Protein AF-A0A3B8HK69-F1 (afdb_monomer_lite)

Structure (mmCIF, N/CA/C/O backbone):
data_AF-A0A3B8HK69-F1
#
_entry.id   AF-A0A3B8HK69-F1
#
loop_
_atom_site.group_PDB
_atom_site.id
_atom_site.type_symbol
_atom_site.label_atom_id
_atom_site.label_alt_id
_atom_site.label_comp_id
_atom_site.label_asym_id
_atom_site.label_entity_id
_atom_site.label_seq_id
_atom_site.pdbx_PDB_ins_code
_atom_site.Cartn_x
_atom_site.Cartn_y
_atom_site.Cartn_z
_atom_site.occupancy
_atom_site.B_iso_or_equiv
_atom_site.auth_seq_id
_atom_site.auth_comp_id
_atom_site.auth_asym_id
_atom_site.auth_atom_id
_atom_site.pdbx_PDB_model_num
ATOM 1 N N . MET A 1 1 ? 42.562 20.370 -56.645 1.00 44.75 1 MET A N 1
ATOM 2 C CA . MET A 1 1 ? 41.722 19.184 -56.911 1.00 44.75 1 MET A CA 1
ATOM 3 C C . MET A 1 1 ? 41.726 18.319 -55.659 1.00 44.75 1 MET A C 1
ATOM 5 O O . MET A 1 1 ? 42.816 17.949 -55.242 1.00 44.75 1 MET A O 1
ATOM 9 N N . PRO A 1 2 ? 40.575 18.104 -55.000 1.00 39.03 2 PRO A N 1
ATOM 10 C CA . PRO A 1 2 ? 40.490 17.369 -53.741 1.00 39.03 2 PRO A CA 1
ATOM 11 C C . PRO A 1 2 ? 40.355 15.863 -54.000 1.00 39.03 2 PRO A C 1
ATOM 13 O O . PRO A 1 2 ? 39.587 15.458 -54.869 1.00 39.03 2 PRO A O 1
ATOM 16 N N . SER A 1 3 ? 41.075 15.044 -53.230 1.00 43.69 3 SER A N 1
ATOM 17 C CA . SER A 1 3 ? 40.849 13.597 -53.181 1.00 43.69 3 SER A CA 1
ATOM 18 C C . SER A 1 3 ? 39.805 13.313 -52.104 1.00 43.69 3 SER A C 1
ATOM 20 O O . SER A 1 3 ? 40.071 13.424 -50.909 1.00 43.69 3 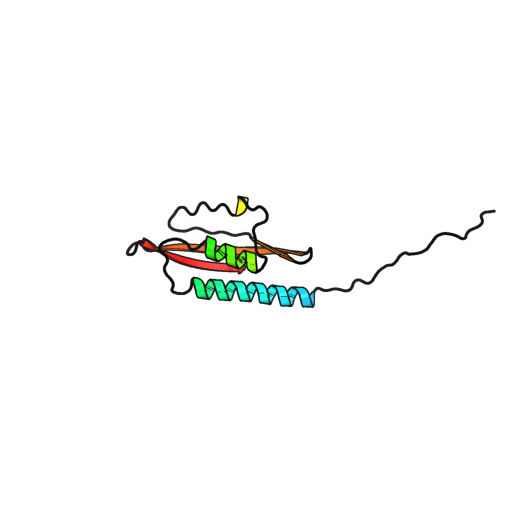SER A O 1
ATOM 22 N N . PHE A 1 4 ? 38.588 13.039 -52.560 1.00 49.97 4 PHE A N 1
ATOM 23 C CA . PHE A 1 4 ? 37.472 12.522 -51.781 1.00 49.97 4 PHE A CA 1
ATOM 24 C C . PHE A 1 4 ? 37.628 11.002 -51.702 1.00 49.97 4 PHE A C 1
ATOM 26 O O . PHE A 1 4 ? 37.340 10.344 -52.689 1.00 49.97 4 PHE A O 1
ATOM 33 N N . HIS A 1 5 ? 38.105 10.466 -50.580 1.00 52.09 5 HIS A N 1
ATOM 34 C CA . HIS A 1 5 ? 37.751 9.136 -50.061 1.00 52.09 5 HIS A CA 1
ATOM 35 C C . HIS A 1 5 ? 38.572 8.868 -48.801 1.00 52.09 5 HIS A C 1
ATOM 37 O O . HIS A 1 5 ? 39.700 8.407 -48.878 1.00 52.09 5 HIS A O 1
ATOM 43 N N . ASP A 1 6 ? 38.005 9.256 -47.662 1.00 45.88 6 ASP A N 1
ATOM 44 C CA . ASP A 1 6 ? 38.004 8.452 -46.437 1.00 45.88 6 ASP A CA 1
ATOM 45 C C . ASP A 1 6 ? 37.176 9.206 -45.393 1.00 45.88 6 ASP A C 1
ATOM 47 O O . ASP A 1 6 ? 37.658 10.025 -44.609 1.00 45.88 6 ASP A O 1
ATOM 51 N N . ARG A 1 7 ? 35.865 8.982 -45.448 1.00 47.88 7 ARG A N 1
ATOM 52 C CA . ARG A 1 7 ? 34.975 9.175 -44.307 1.00 47.88 7 ARG A CA 1
ATOM 53 C C . ARG A 1 7 ? 34.341 7.814 -44.055 1.00 47.88 7 ARG A C 1
ATOM 55 O O . ARG A 1 7 ? 33.761 7.277 -44.996 1.00 47.88 7 ARG A O 1
ATOM 62 N N . PRO A 1 8 ? 34.439 7.242 -42.849 1.00 42.94 8 PRO A N 1
ATOM 63 C CA . PRO A 1 8 ? 33.576 6.134 -42.499 1.00 42.94 8 PRO A CA 1
ATOM 64 C C . PRO A 1 8 ? 32.150 6.680 -42.376 1.00 42.94 8 PRO A C 1
ATOM 66 O O . PRO A 1 8 ? 31.793 7.334 -41.394 1.00 42.94 8 PRO A O 1
ATOM 69 N N . ASP A 1 9 ? 31.361 6.447 -43.423 1.00 47.16 9 ASP A N 1
ATOM 70 C CA . ASP A 1 9 ? 29.906 6.424 -43.360 1.00 47.16 9 ASP A CA 1
ATOM 71 C C . ASP A 1 9 ? 29.507 5.231 -42.487 1.00 47.16 9 ASP A C 1
ATOM 73 O O . ASP A 1 9 ? 29.286 4.129 -42.977 1.00 47.16 9 ASP A O 1
ATOM 77 N N . ASP A 1 10 ? 29.449 5.445 -41.176 1.00 44.59 10 ASP A N 1
ATOM 78 C CA . ASP A 1 10 ? 28.787 4.521 -40.257 1.00 44.59 10 ASP A CA 1
ATOM 79 C C . ASP A 1 10 ? 27.729 5.288 -39.458 1.00 44.59 10 ASP A C 1
ATOM 81 O O . ASP A 1 10 ? 27.782 5.469 -38.242 1.00 44.59 10 ASP A O 1
ATOM 85 N N . LEU A 1 11 ? 26.744 5.808 -40.197 1.00 44.69 11 LEU A N 1
ATOM 86 C CA . LEU A 1 11 ? 25.422 6.093 -39.652 1.00 44.69 11 LEU A CA 1
ATOM 87 C C . LEU A 1 11 ? 24.691 4.758 -39.496 1.00 44.69 11 LEU A C 1
ATOM 89 O O . LEU A 1 11 ? 23.751 4.448 -40.231 1.00 44.69 11 LEU A O 1
ATOM 93 N N . GLY A 1 12 ? 25.128 3.978 -38.510 1.00 35.62 12 GLY A N 1
ATOM 94 C CA . GLY A 1 12 ? 24.376 2.865 -37.959 1.00 35.62 12 GLY A CA 1
ATOM 95 C C . GLY A 1 12 ? 23.095 3.385 -37.313 1.00 35.62 12 GLY A C 1
ATOM 96 O O . GLY A 1 12 ? 23.009 3.545 -36.097 1.00 35.62 12 GLY A O 1
ATOM 97 N N . LEU A 1 13 ? 22.075 3.650 -38.133 1.00 46.03 13 LEU A N 1
ATOM 98 C CA . LEU A 1 13 ? 20.676 3.681 -37.720 1.00 46.03 13 LEU A CA 1
ATOM 99 C C . LEU A 1 13 ? 20.281 2.251 -37.327 1.00 46.03 13 LEU A C 1
ATOM 101 O O . LEU A 1 13 ? 19.585 1.549 -38.056 1.00 46.03 13 LEU A O 1
ATOM 105 N N . GLY A 1 14 ? 20.781 1.825 -36.166 1.00 38.88 14 GLY A N 1
ATOM 106 C CA . GLY A 1 14 ? 20.380 0.613 -35.475 1.00 38.88 14 GLY A CA 1
ATOM 107 C C . GLY A 1 14 ? 18.912 0.723 -35.095 1.00 38.88 14 GLY A C 1
ATOM 108 O O . GLY A 1 14 ? 18.530 1.462 -34.192 1.00 38.88 14 GLY A O 1
ATOM 109 N N . GLU A 1 15 ? 18.107 0.043 -35.896 1.00 40.38 15 GLU A N 1
ATOM 110 C CA . GLU A 1 15 ? 16.759 -0.456 -35.674 1.00 40.38 15 GLU A CA 1
ATOM 111 C C . GLU A 1 15 ? 16.079 -0.058 -34.353 1.00 40.38 15 GLU A C 1
ATOM 113 O O . GLU A 1 15 ? 16.442 -0.482 -33.256 1.00 40.38 15 GLU A O 1
ATOM 118 N N . ARG A 1 16 ? 14.970 0.681 -34.489 1.00 46.31 16 ARG A N 1
ATOM 119 C CA . ARG A 1 16 ? 13.949 0.863 -33.449 1.00 46.31 16 ARG A CA 1
ATOM 120 C C . ARG A 1 16 ? 13.231 -0.463 -33.173 1.00 46.31 16 ARG A C 1
ATOM 122 O O . ARG A 1 16 ? 12.048 -0.607 -33.486 1.00 46.31 16 ARG A O 1
ATOM 129 N N . GLY A 1 17 ? 13.914 -1.423 -32.565 1.00 41.66 17 GLY A N 1
ATOM 130 C CA . GLY A 1 17 ? 13.265 -2.566 -31.940 1.00 41.66 17 GLY A CA 1
ATOM 131 C C . GLY A 1 17 ? 12.476 -2.066 -30.736 1.00 41.66 17 GLY A C 1
ATOM 132 O O . GLY A 1 17 ? 13.062 -1.746 -29.715 1.00 41.66 17 GLY A O 1
ATOM 133 N N . HIS A 1 18 ? 11.155 -1.933 -30.861 1.00 45.81 18 HIS A N 1
ATOM 134 C CA . HIS A 1 18 ? 10.270 -1.613 -29.739 1.00 45.81 18 HIS A CA 1
ATOM 135 C C . HIS A 1 18 ? 10.213 -2.804 -28.764 1.00 45.81 18 HIS A C 1
ATOM 137 O O . HIS A 1 18 ? 9.608 -3.818 -29.120 1.00 45.81 18 HIS A O 1
ATOM 143 N N . PRO A 1 19 ? 10.688 -2.696 -27.506 1.00 46.56 19 PRO A N 1
ATOM 144 C CA . PRO A 1 19 ? 10.430 -3.709 -26.484 1.00 46.56 19 PRO A CA 1
ATOM 145 C C . PRO A 1 19 ? 9.100 -3.470 -25.737 1.00 46.56 19 PRO A C 1
ATOM 147 O O . PRO A 1 19 ? 8.851 -4.059 -24.692 1.00 46.56 19 PRO A O 1
ATOM 150 N N . MET A 1 20 ? 8.188 -2.632 -26.250 1.00 50.66 20 MET A N 1
ATOM 151 C CA . MET A 1 20 ? 7.047 -2.126 -25.466 1.00 50.66 20 MET A CA 1
ATOM 152 C C . MET A 1 20 ? 6.037 -3.189 -24.986 1.00 50.66 20 MET A C 1
ATOM 154 O O . MET A 1 20 ? 5.348 -2.977 -23.986 1.00 50.66 20 MET A O 1
ATOM 158 N N . ALA A 1 21 ? 5.904 -4.326 -25.677 1.00 48.41 21 ALA A N 1
ATOM 159 C CA . ALA A 1 21 ? 4.880 -5.325 -25.352 1.00 48.41 21 ALA A CA 1
ATOM 160 C C . ALA A 1 21 ? 5.288 -6.281 -24.214 1.00 48.41 21 ALA A C 1
ATOM 162 O O . ALA A 1 21 ? 4.443 -6.659 -23.397 1.00 48.41 21 ALA A O 1
ATOM 163 N N . ALA A 1 22 ? 6.567 -6.661 -24.135 1.00 48.75 22 ALA A N 1
ATOM 164 C CA . ALA A 1 22 ? 7.081 -7.540 -23.082 1.00 48.75 22 ALA A CA 1
ATOM 165 C C . ALA A 1 22 ? 7.196 -6.796 -21.740 1.00 48.75 22 ALA A C 1
ATOM 167 O O . ALA A 1 22 ? 6.824 -7.335 -20.690 1.00 48.75 22 ALA A O 1
ATOM 168 N N . THR A 1 23 ? 7.599 -5.521 -21.782 1.00 60.34 23 THR A N 1
ATOM 169 C CA . THR A 1 23 ? 7.736 -4.675 -20.592 1.00 60.34 23 THR A CA 1
ATOM 170 C C . THR A 1 23 ? 6.382 -4.365 -19.952 1.00 60.34 23 THR A C 1
ATOM 172 O O . THR A 1 23 ? 6.221 -4.548 -18.746 1.00 60.34 23 THR A O 1
ATOM 175 N N . ARG A 1 24 ? 5.349 -4.038 -20.751 1.00 60.50 24 ARG A N 1
ATOM 176 C CA . ARG A 1 24 ? 3.977 -3.812 -20.246 1.00 60.50 24 ARG A CA 1
ATOM 177 C C . ARG A 1 24 ? 3.336 -5.05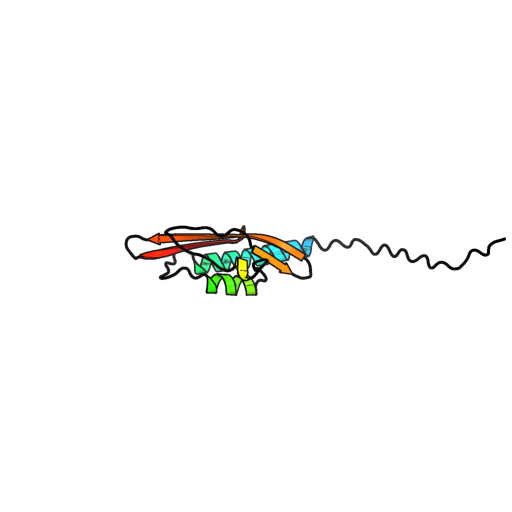2 -19.623 1.00 60.50 24 ARG A C 1
ATOM 179 O O . ARG A 1 24 ? 2.659 -4.930 -18.605 1.00 60.50 24 ARG A O 1
ATOM 186 N N . LYS A 1 25 ? 3.519 -6.240 -20.216 1.00 69.25 25 LYS A N 1
ATOM 187 C CA . LYS A 1 25 ? 2.977 -7.489 -19.647 1.00 69.25 25 LYS A CA 1
ATOM 188 C C . LYS A 1 25 ? 3.609 -7.809 -18.297 1.00 69.25 25 LYS A C 1
ATOM 190 O O . LYS A 1 25 ? 2.901 -8.219 -17.383 1.00 69.25 25 LYS A O 1
ATOM 195 N N . THR A 1 26 ? 4.915 -7.589 -18.176 1.00 74.25 26 THR A N 1
ATOM 196 C CA . THR A 1 26 ? 5.624 -7.833 -16.918 1.00 74.25 26 THR A CA 1
ATOM 197 C C . THR A 1 26 ? 5.217 -6.817 -15.857 1.00 74.25 26 THR A C 1
ATOM 199 O O . THR A 1 26 ? 4.849 -7.201 -14.760 1.00 74.25 26 THR A O 1
ATOM 202 N N . LEU A 1 27 ? 5.126 -5.539 -16.225 1.00 76.31 27 LEU A N 1
ATOM 203 C CA . LEU A 1 27 ? 4.636 -4.481 -15.345 1.00 76.31 27 LEU A CA 1
ATOM 204 C C . LEU A 1 27 ? 3.248 -4.771 -14.764 1.00 76.31 27 LEU A C 1
ATOM 206 O O . LEU A 1 27 ? 3.036 -4.615 -13.565 1.00 76.31 27 LEU A O 1
ATOM 210 N N . LYS A 1 28 ? 2.300 -5.179 -15.618 1.00 82.62 28 LYS A N 1
ATOM 211 C CA . LYS A 1 28 ? 0.953 -5.533 -15.170 1.00 82.62 28 LYS A CA 1
ATOM 212 C C . LYS A 1 28 ? 1.014 -6.693 -14.176 1.00 82.62 28 LYS A C 1
ATOM 214 O O . LYS A 1 28 ? 0.416 -6.599 -13.116 1.00 82.62 28 LYS A O 1
ATOM 219 N N . ARG A 1 29 ? 1.778 -7.742 -14.498 1.00 84.75 29 ARG A N 1
ATOM 220 C CA . ARG A 1 29 ? 1.971 -8.899 -13.617 1.00 84.75 29 ARG A CA 1
ATOM 221 C C . ARG A 1 29 ? 2.542 -8.497 -12.255 1.00 84.75 29 ARG A C 1
ATOM 223 O O . ARG A 1 29 ? 2.060 -8.997 -11.250 1.00 84.75 29 ARG A O 1
ATOM 230 N N . ASP A 1 30 ? 3.529 -7.608 -12.222 1.00 84.25 30 ASP A N 1
ATOM 231 C CA . ASP A 1 30 ? 4.169 -7.195 -10.971 1.00 84.25 30 ASP A CA 1
ATOM 232 C C . ASP A 1 30 ? 3.241 -6.307 -10.133 1.00 84.25 30 ASP A C 1
ATOM 234 O O . ASP A 1 30 ? 3.143 -6.492 -8.923 1.00 84.25 30 ASP A O 1
ATOM 238 N N . LYS A 1 31 ? 2.485 -5.402 -10.774 1.00 88.12 31 LYS A N 1
ATOM 239 C CA . LYS A 1 31 ? 1.439 -4.617 -10.098 1.00 88.12 31 LYS A CA 1
ATOM 240 C C . LYS A 1 31 ? 0.339 -5.517 -9.532 1.00 88.12 31 LYS A C 1
ATOM 242 O O . LYS A 1 31 ? -0.079 -5.321 -8.395 1.00 88.12 31 LYS A O 1
ATOM 247 N N . ASP A 1 32 ? -0.123 -6.488 -10.318 1.00 91.25 32 ASP A N 1
ATOM 248 C CA . ASP A 1 32 ? -1.153 -7.444 -9.908 1.00 91.25 32 ASP A CA 1
ATOM 249 C C . ASP A 1 32 ? -0.645 -8.302 -8.733 1.00 91.25 32 ASP A C 1
ATOM 251 O O . ASP A 1 32 ? -1.357 -8.457 -7.748 1.00 91.25 32 ASP A O 1
ATOM 255 N N . ALA A 1 33 ? 0.612 -8.762 -8.767 1.00 88.88 33 ALA A N 1
ATOM 256 C CA . ALA A 1 33 ? 1.225 -9.517 -7.671 1.00 88.88 33 ALA A CA 1
ATOM 257 C C . ALA A 1 33 ? 1.318 -8.706 -6.367 1.00 88.88 33 ALA A C 1
ATOM 259 O O . ALA A 1 33 ? 0.981 -9.221 -5.298 1.00 88.88 33 ALA A O 1
ATOM 260 N N . VAL A 1 34 ? 1.723 -7.433 -6.450 1.00 90.50 34 VAL A N 1
ATOM 261 C CA . VAL A 1 34 ? 1.742 -6.537 -5.285 1.00 90.50 34 VAL A CA 1
ATOM 262 C C . VAL A 1 34 ? 0.330 -6.288 -4.766 1.00 90.50 34 VAL A C 1
ATOM 264 O O . VAL A 1 34 ? 0.095 -6.425 -3.570 1.00 90.50 34 VAL A O 1
ATOM 267 N N . ASN A 1 35 ? -0.638 -5.997 -5.635 1.00 93.88 35 ASN A N 1
ATOM 268 C CA . ASN A 1 35 ? -2.024 -5.783 -5.214 1.00 93.88 35 ASN A CA 1
ATOM 269 C C . ASN A 1 35 ? -2.657 -7.031 -4.588 1.00 93.88 35 ASN A C 1
ATOM 271 O O . ASN A 1 35 ? -3.358 -6.909 -3.586 1.00 93.88 35 ASN A O 1
ATOM 275 N N . ASP A 1 36 ? -2.379 -8.223 -5.115 1.00 93.88 36 ASP A N 1
ATOM 276 C CA . ASP A 1 36 ? -2.839 -9.488 -4.537 1.00 93.88 36 ASP A CA 1
ATOM 277 C C . ASP A 1 36 ? -2.256 -9.714 -3.138 1.00 93.88 36 ASP A C 1
ATOM 279 O O . ASP A 1 36 ? -2.952 -10.195 -2.240 1.00 93.88 36 ASP A O 1
ATOM 283 N N . PHE A 1 37 ? -0.982 -9.374 -2.931 1.00 91.62 37 PHE A N 1
ATOM 284 C CA . PHE A 1 37 ? -0.360 -9.428 -1.612 1.00 91.62 37 PHE A CA 1
ATOM 285 C C . PHE A 1 37 ? -0.987 -8.418 -0.650 1.00 91.62 37 PHE A C 1
ATOM 287 O O . PHE A 1 37 ? -1.395 -8.800 0.446 1.00 91.62 37 PHE A O 1
ATOM 294 N N . LEU A 1 38 ? -1.118 -7.155 -1.064 1.00 91.75 38 LEU A N 1
ATOM 295 C CA . LEU A 1 38 ? -1.708 -6.103 -0.236 1.00 91.75 38 LEU A CA 1
ATOM 296 C C . LEU A 1 38 ? -3.148 -6.452 0.147 1.00 91.75 38 LEU A C 1
ATOM 298 O O . LEU A 1 38 ? -3.525 -6.300 1.310 1.00 91.75 38 LEU A O 1
ATOM 302 N N . ALA A 1 39 ? -3.925 -7.003 -0.787 1.00 92.69 39 ALA A N 1
ATOM 303 C CA . ALA A 1 39 ? -5.259 -7.513 -0.512 1.00 92.69 39 ALA A CA 1
ATOM 304 C C . ALA A 1 39 ? -5.222 -8.653 0.514 1.00 92.69 39 ALA A C 1
ATOM 306 O O . ALA A 1 39 ? -5.951 -8.595 1.494 1.00 92.69 39 ALA A O 1
ATOM 307 N N . LYS A 1 40 ? -4.348 -9.658 0.363 1.00 92.69 40 LYS A N 1
ATOM 308 C CA . LYS A 1 40 ? -4.226 -10.760 1.342 1.00 92.69 40 LYS A CA 1
ATOM 309 C C . LYS A 1 40 ? -3.801 -10.289 2.730 1.00 92.69 40 LYS A C 1
ATOM 311 O O . LYS A 1 40 ? -4.270 -10.840 3.719 1.00 92.69 40 LYS A O 1
ATOM 316 N N . LEU A 1 41 ? -2.910 -9.303 2.799 1.00 90.38 41 LEU A N 1
ATOM 317 C CA . LEU A 1 41 ? -2.435 -8.737 4.054 1.00 90.38 41 LEU A CA 1
ATOM 318 C C . LEU A 1 41 ? -3.559 -7.973 4.765 1.00 90.38 41 LEU A C 1
ATOM 320 O O . LEU A 1 41 ? -3.776 -8.163 5.959 1.00 90.38 41 LEU A O 1
ATOM 324 N N . THR A 1 42 ? -4.268 -7.112 4.033 1.00 91.81 42 THR A N 1
ATOM 325 C CA . THR A 1 42 ? -5.138 -6.084 4.624 1.00 91.81 42 THR A CA 1
ATOM 326 C C . THR A 1 42 ? -6.628 -6.435 4.643 1.00 91.81 42 THR A C 1
ATOM 328 O O . THR A 1 42 ? -7.353 -5.959 5.514 1.00 91.81 42 THR A O 1
ATOM 331 N N . HIS A 1 43 ? -7.106 -7.296 3.742 1.00 91.12 43 HIS A N 1
ATOM 332 C CA . HIS A 1 43 ? -8.527 -7.627 3.623 1.00 91.12 43 HIS A CA 1
ATOM 333 C C . HIS A 1 43 ? -9.056 -8.362 4.860 1.00 91.12 43 HIS A C 1
ATOM 335 O O . HIS A 1 43 ? -8.592 -9.452 5.192 1.00 91.12 43 HIS A O 1
ATOM 341 N N . ASN A 1 44 ? -10.083 -7.789 5.496 1.00 89.88 44 ASN A N 1
ATOM 342 C CA . ASN A 1 44 ? -10.703 -8.295 6.728 1.00 89.88 44 ASN A CA 1
ATOM 343 C C . ASN A 1 44 ? -9.712 -8.508 7.890 1.00 89.88 44 ASN A C 1
ATOM 345 O O . ASN A 1 44 ? -9.983 -9.298 8.798 1.00 89.88 44 ASN A O 1
ATOM 349 N N . THR A 1 45 ? -8.585 -7.792 7.880 1.00 92.94 45 THR A N 1
ATOM 350 C CA . THR A 1 45 ? -7.565 -7.848 8.931 1.00 92.94 45 THR A CA 1
ATOM 351 C C . THR A 1 45 ? -7.550 -6.539 9.713 1.00 92.94 45 THR A C 1
ATOM 353 O O . THR A 1 45 ? -7.590 -5.453 9.140 1.00 92.94 45 THR A O 1
ATOM 356 N N . PHE A 1 46 ? -7.453 -6.643 11.039 1.00 93.81 46 PHE A N 1
ATOM 357 C CA . PHE A 1 46 ? -7.337 -5.496 11.937 1.00 93.81 46 PHE A CA 1
ATOM 358 C C . PHE A 1 46 ? -5.996 -5.521 12.657 1.00 93.81 46 PHE A C 1
ATOM 360 O O . PHE A 1 46 ? -5.604 -6.554 13.204 1.00 93.81 46 PHE A O 1
ATOM 367 N N . PHE A 1 47 ? -5.328 -4.375 12.710 1.00 93.12 47 PHE A N 1
ATOM 368 C CA . PHE A 1 47 ? -3.958 -4.269 13.197 1.00 93.12 47 PHE A CA 1
ATOM 369 C C . PHE A 1 47 ? -3.865 -3.421 14.464 1.00 93.12 47 PHE A C 1
ATOM 371 O O . PHE A 1 47 ? -4.585 -2.440 14.624 1.00 93.12 47 PHE A O 1
ATOM 378 N N . GLU A 1 48 ? -2.950 -3.759 15.370 1.00 92.25 48 GLU A N 1
ATOM 379 C CA . GLU A 1 48 ? -2.649 -2.905 16.532 1.00 92.25 48 GLU A CA 1
ATOM 380 C C . GLU A 1 48 ? -1.877 -1.639 16.125 1.00 92.25 48 GLU A C 1
ATOM 382 O O . GLU A 1 48 ? -2.033 -0.586 16.742 1.00 92.25 48 GLU A O 1
ATOM 387 N N . ALA A 1 49 ? -1.109 -1.724 15.037 1.00 89.31 49 ALA A N 1
ATOM 388 C CA . ALA A 1 49 ? -0.405 -0.624 14.388 1.00 89.31 49 ALA A CA 1
ATOM 389 C C . ALA A 1 49 ? -0.435 -0.810 12.863 1.00 89.31 49 ALA A C 1
ATOM 391 O O . ALA A 1 49 ? -0.523 -1.936 12.380 1.00 89.31 49 ALA A O 1
ATOM 392 N N . ILE A 1 50 ? -0.355 0.279 12.096 1.00 88.50 50 ILE A N 1
ATOM 393 C CA . ILE A 1 50 ? -0.347 0.215 10.626 1.00 88.50 50 ILE A CA 1
ATOM 394 C C . ILE A 1 50 ? 0.908 -0.567 10.175 1.00 88.50 50 ILE A C 1
ATOM 396 O O . ILE A 1 50 ? 2.013 -0.179 10.561 1.00 88.50 50 ILE A O 1
ATOM 400 N N . PRO A 1 51 ? 0.786 -1.642 9.370 1.00 89.62 51 PRO A N 1
ATOM 401 C CA . PRO A 1 51 ? 1.893 -2.547 9.037 1.00 89.62 51 PRO A CA 1
ATOM 402 C C . PRO A 1 51 ? 2.783 -1.997 7.906 1.00 89.62 51 PRO A C 1
ATOM 404 O O . PRO A 1 51 ? 3.015 -2.656 6.897 1.00 89.62 51 PRO A O 1
ATOM 407 N N . VAL A 1 52 ? 3.265 -0.764 8.058 1.00 86.06 52 VAL A N 1
ATOM 408 C CA . VAL A 1 52 ? 3.980 -0.007 7.017 1.00 86.06 52 VAL A CA 1
ATOM 409 C C . VAL A 1 52 ? 5.250 -0.713 6.566 1.00 86.06 52 VAL A C 1
ATOM 411 O O . VAL A 1 52 ? 5.443 -0.879 5.369 1.00 86.06 52 VAL A O 1
ATOM 414 N N . SER A 1 53 ? 6.084 -1.169 7.507 1.00 85.94 53 SER A N 1
ATOM 415 C CA . SER A 1 53 ? 7.349 -1.839 7.183 1.00 85.94 53 SER A CA 1
ATOM 416 C C . SER A 1 53 ? 7.118 -3.090 6.341 1.00 85.94 53 SER A C 1
ATOM 418 O O . SER A 1 53 ? 7.711 -3.225 5.284 1.00 85.94 53 SER A O 1
ATOM 420 N N . ALA A 1 54 ? 6.160 -3.939 6.728 1.00 87.88 54 ALA A N 1
ATOM 421 C CA . ALA A 1 54 ? 5.836 -5.148 5.971 1.00 87.88 54 ALA A CA 1
ATOM 422 C C . ALA A 1 54 ? 5.307 -4.846 4.557 1.00 87.88 54 ALA A C 1
ATOM 424 O O . ALA A 1 54 ? 5.528 -5.628 3.635 1.00 87.88 54 ALA A O 1
ATOM 425 N N . ILE A 1 55 ? 4.596 -3.725 4.381 1.00 89.19 55 ILE A N 1
ATOM 426 C CA . ILE A 1 55 ? 4.138 -3.280 3.062 1.00 89.19 55 ILE A CA 1
ATOM 427 C C . ILE A 1 55 ? 5.323 -2.797 2.217 1.00 89.19 55 ILE A C 1
ATOM 429 O O . ILE A 1 55 ? 5.456 -3.224 1.072 1.00 89.19 55 ILE A O 1
ATOM 433 N N . LEU A 1 56 ? 6.182 -1.939 2.774 1.00 86.56 56 LEU A N 1
ATOM 434 C CA . LEU A 1 56 ? 7.351 -1.395 2.080 1.00 86.56 56 LEU A CA 1
ATOM 435 C C . LEU A 1 56 ? 8.344 -2.481 1.689 1.00 86.56 56 LEU A C 1
ATOM 437 O O . LEU A 1 56 ? 8.723 -2.531 0.526 1.00 86.56 56 LEU A O 1
ATOM 441 N N . ASP A 1 57 ? 8.690 -3.380 2.613 1.00 87.88 57 ASP A N 1
ATOM 442 C CA . ASP A 1 57 ? 9.633 -4.473 2.365 1.00 87.88 57 ASP A CA 1
ATOM 443 C C . ASP A 1 57 ? 9.182 -5.296 1.145 1.00 87.88 57 ASP A C 1
ATOM 445 O O . ASP A 1 57 ? 9.947 -5.523 0.207 1.00 87.88 57 ASP A O 1
ATOM 449 N N . PHE A 1 58 ? 7.895 -5.654 1.086 1.00 87.00 58 PHE A N 1
ATOM 450 C CA . PHE A 1 58 ? 7.339 -6.408 -0.038 1.00 87.00 58 PHE A CA 1
ATOM 451 C C . PHE A 1 58 ? 7.298 -5.598 -1.343 1.00 87.00 58 PHE A C 1
ATOM 453 O O . PHE A 1 58 ? 7.529 -6.131 -2.434 1.00 87.00 58 PHE A O 1
ATOM 460 N N . MET A 1 59 ? 6.989 -4.302 -1.257 1.00 86.44 59 MET A N 1
ATOM 461 C CA . MET A 1 59 ? 7.016 -3.402 -2.409 1.00 86.44 59 MET A CA 1
ATOM 462 C C . MET A 1 59 ? 8.435 -3.268 -2.974 1.00 86.44 59 MET A C 1
ATOM 464 O O . MET A 1 59 ? 8.617 -3.403 -4.189 1.00 86.44 59 MET A O 1
ATOM 468 N N . HIS A 1 60 ? 9.439 -3.104 -2.110 1.00 86.81 60 HIS A N 1
ATOM 469 C CA . HIS A 1 60 ? 10.855 -3.046 -2.473 1.00 86.81 60 HIS A CA 1
ATOM 470 C C . HIS A 1 60 ? 11.318 -4.349 -3.135 1.00 86.81 60 HIS A C 1
ATOM 472 O O . HIS A 1 60 ? 11.966 -4.289 -4.181 1.00 86.81 60 HIS A O 1
ATOM 478 N N . GLU A 1 61 ? 10.911 -5.518 -2.624 1.00 86.19 61 GLU A N 1
ATOM 479 C CA . GLU A 1 61 ? 11.182 -6.828 -3.250 1.00 86.19 61 GLU A CA 1
ATOM 480 C C . GLU A 1 61 ? 10.672 -6.920 -4.701 1.00 86.19 61 GLU A C 1
ATOM 482 O O . GLU A 1 61 ? 11.256 -7.618 -5.532 1.00 86.19 61 GLU A O 1
ATOM 487 N N . HIS A 1 62 ? 9.606 -6.186 -5.033 1.00 84.62 62 HIS A N 1
ATOM 488 C CA . HIS A 1 62 ? 9.009 -6.142 -6.373 1.00 84.62 62 HIS A CA 1
ATOM 489 C C . HIS A 1 62 ? 9.484 -4.936 -7.208 1.00 84.62 62 HIS A C 1
ATOM 491 O O . HIS A 1 62 ? 8.984 -4.687 -8.314 1.00 84.62 62 HIS A O 1
ATOM 497 N N . GLY A 1 63 ? 10.484 -4.206 -6.704 1.00 85.25 63 GLY A N 1
ATOM 498 C CA . GLY A 1 63 ? 11.117 -3.068 -7.363 1.00 85.25 63 GLY A CA 1
ATOM 499 C C . GLY A 1 63 ? 10.314 -1.771 -7.286 1.00 85.25 63 GLY A C 1
ATOM 500 O O . GLY A 1 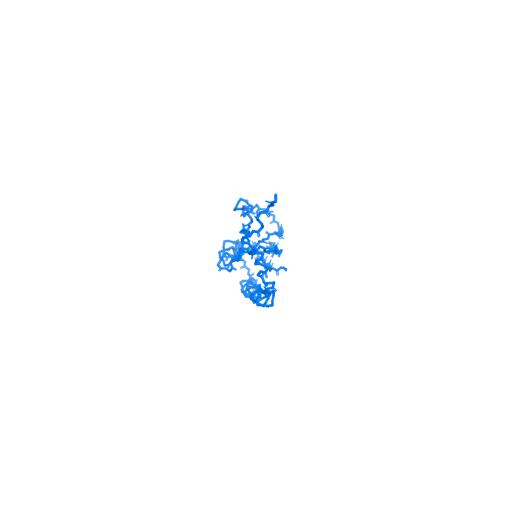63 ? 10.518 -0.903 -8.135 1.00 85.25 63 GLY A O 1
ATOM 501 N N . PHE A 1 64 ? 9.387 -1.653 -6.331 1.00 86.62 64 PHE A N 1
ATOM 502 C CA . PHE A 1 64 ? 8.589 -0.456 -6.077 1.00 86.62 64 PHE A CA 1
ATOM 503 C C . PHE A 1 64 ? 9.115 0.292 -4.849 1.00 86.62 64 PHE A C 1
ATOM 505 O O . PHE A 1 64 ? 8.988 -0.214 -3.742 1.00 86.62 64 PHE A O 1
ATOM 512 N N . SER A 1 65 ? 9.645 1.501 -5.028 1.00 85.50 65 SER A N 1
ATOM 513 C CA . SER A 1 65 ? 10.196 2.348 -3.956 1.00 85.50 65 SER A CA 1
ATOM 514 C C . SER A 1 65 ? 9.843 3.819 -4.177 1.00 85.50 65 SER A C 1
ATOM 516 O O . SER A 1 65 ? 9.393 4.200 -5.263 1.00 85.50 65 SER A O 1
ATOM 518 N N . ALA A 1 66 ? 10.038 4.674 -3.175 1.00 78.00 66 ALA A N 1
ATOM 519 C CA . ALA A 1 66 ? 10.046 6.116 -3.414 1.00 78.00 66 ALA A CA 1
ATOM 520 C C . ALA A 1 66 ? 11.270 6.544 -4.248 1.00 78.00 66 ALA A C 1
ATOM 522 O O . ALA A 1 66 ? 12.185 5.757 -4.502 1.00 78.00 66 ALA A O 1
ATOM 523 N N . GLU A 1 67 ? 11.254 7.794 -4.723 1.00 72.06 67 GLU A N 1
ATOM 524 C CA . GLU A 1 67 ? 12.385 8.382 -5.453 1.00 72.06 67 GLU A CA 1
ATOM 525 C C . GLU A 1 67 ? 13.524 8.772 -4.513 1.00 72.06 67 GLU A C 1
ATOM 527 O O . GLU A 1 67 ? 14.690 8.526 -4.817 1.00 72.06 67 GLU A O 1
ATOM 532 N N . ASP A 1 68 ? 13.167 9.346 -3.370 1.00 71.38 68 ASP A N 1
ATOM 533 C CA . ASP A 1 68 ? 14.072 9.649 -2.273 1.00 71.38 68 ASP A CA 1
ATOM 534 C C . ASP A 1 68 ? 13.664 8.786 -1.068 1.00 71.38 68 ASP A C 1
ATOM 536 O O . ASP A 1 68 ? 12.491 8.802 -0.691 1.00 71.38 68 ASP A O 1
ATOM 540 N N . PRO A 1 69 ? 14.580 8.035 -0.433 1.00 67.38 69 PRO A N 1
ATOM 541 C CA . PRO A 1 69 ? 14.289 7.322 0.810 1.00 67.38 69 PRO A CA 1
ATOM 542 C C . PRO A 1 69 ? 13.706 8.216 1.918 1.00 67.38 69 PRO A C 1
ATOM 544 O O . PRO A 1 69 ? 12.961 7.725 2.759 1.00 67.38 69 PRO A O 1
ATOM 547 N N . GLN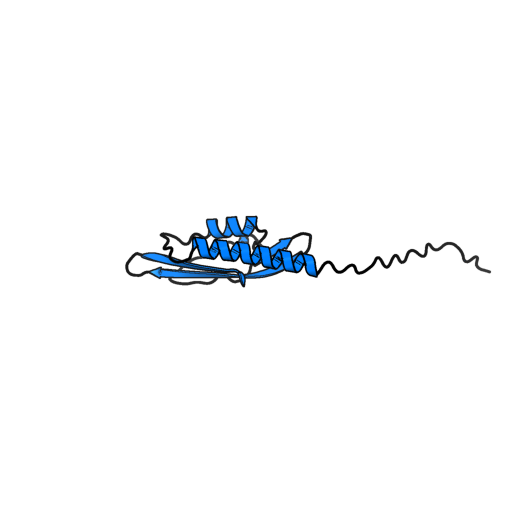 A 1 70 ? 13.990 9.526 1.920 1.00 65.62 70 GLN A N 1
ATOM 548 C CA . GLN A 1 70 ? 13.376 10.478 2.856 1.00 65.62 70 GLN A CA 1
ATOM 549 C C . GLN A 1 70 ? 11.888 10.734 2.560 1.00 65.62 70 GLN A C 1
ATOM 551 O O . GLN A 1 70 ? 11.139 11.100 3.460 1.00 65.62 70 GLN A O 1
ATOM 556 N N . GLU A 1 71 ? 11.418 10.494 1.330 1.00 64.88 71 GLU A N 1
ATOM 557 C CA . GLU A 1 71 ? 9.983 10.488 1.001 1.00 64.88 71 GLU A CA 1
ATOM 558 C C . GLU A 1 71 ? 9.264 9.238 1.545 1.00 64.88 71 GLU A C 1
ATOM 560 O O . GLU A 1 71 ? 8.030 9.197 1.556 1.00 64.88 71 GLU A O 1
ATOM 565 N N . GLU A 1 72 ? 10.014 8.236 2.023 1.00 64.12 72 GLU A N 1
ATOM 566 C CA . GLU A 1 72 ? 9.491 7.088 2.774 1.00 64.12 72 GLU A CA 1
ATOM 567 C C . GLU A 1 72 ? 9.413 7.359 4.292 1.00 64.12 72 GLU A C 1
ATOM 569 O O . GLU A 1 72 ? 9.031 6.477 5.061 1.00 64.12 72 GLU A O 1
ATOM 574 N N . GLU A 1 73 ? 9.731 8.573 4.766 1.00 57.84 73 GLU A N 1
ATOM 575 C CA . GLU A 1 73 ? 9.476 8.956 6.159 1.00 57.84 73 GLU 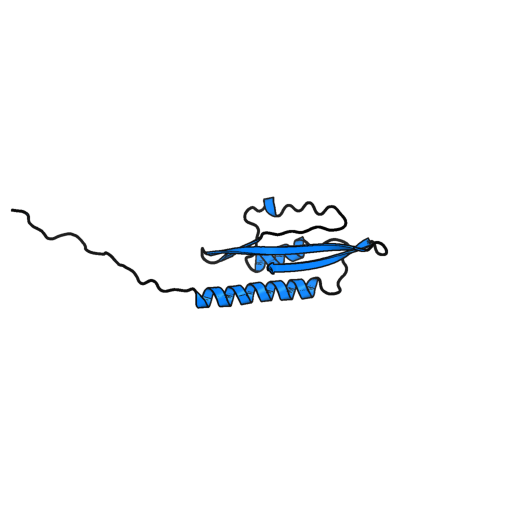A CA 1
ATOM 576 C C . GLU A 1 73 ? 8.005 9.353 6.349 1.00 57.84 73 GLU A C 1
ATOM 578 O O . GLU A 1 73 ? 7.552 10.449 6.013 1.00 57.84 73 GLU A O 1
ATOM 583 N N . PHE A 1 74 ? 7.227 8.432 6.917 1.00 65.44 74 PHE A N 1
ATOM 584 C CA . PHE A 1 74 ? 5.801 8.638 7.146 1.00 65.44 74 PHE A CA 1
ATOM 585 C C . PHE A 1 74 ? 5.512 9.269 8.504 1.00 65.44 74 PHE A C 1
ATOM 587 O O . PHE A 1 74 ? 5.751 8.669 9.552 1.00 65.44 74 PHE A O 1
ATOM 594 N N . ILE A 1 75 ? 4.853 10.428 8.498 1.00 56.97 75 ILE A N 1
ATOM 595 C CA . ILE A 1 75 ? 4.137 10.928 9.676 1.00 56.97 75 ILE A CA 1
ATOM 596 C C . ILE A 1 75 ? 2.707 10.377 9.628 1.00 56.97 75 ILE A C 1
ATOM 598 O O . ILE A 1 75 ? 1.794 10.988 9.073 1.00 56.97 75 ILE A O 1
ATOM 602 N N . LEU A 1 76 ? 2.509 9.191 10.204 1.00 65.25 76 LEU A N 1
ATOM 603 C CA . LEU A 1 76 ? 1.198 8.538 10.300 1.00 65.25 76 LEU A CA 1
ATOM 604 C C . LEU A 1 76 ? 0.485 8.969 11.580 1.00 65.25 76 LEU A C 1
ATOM 606 O O . LEU A 1 76 ? 0.369 8.219 12.548 1.00 65.25 76 LEU A O 1
ATOM 610 N N . CYS A 1 77 ? 0.025 10.214 11.590 1.00 60.25 77 CYS A N 1
ATOM 611 C CA . CYS A 1 77 ? -0.688 10.797 12.719 1.00 60.25 77 CYS A CA 1
ATOM 612 C C . CYS A 1 77 ? -2.160 11.001 12.352 1.00 60.25 77 CYS A C 1
ATOM 614 O O . CYS A 1 77 ? -2.462 11.692 11.386 1.00 60.25 77 CYS A O 1
ATOM 616 N N . GLY A 1 78 ? -3.082 10.445 13.145 1.00 65.56 78 GLY A N 1
ATOM 617 C CA . GLY A 1 78 ? -4.519 10.701 13.002 1.00 65.56 78 GLY A CA 1
ATOM 618 C C . GLY A 1 78 ? -5.378 9.448 12.847 1.00 65.56 78 GLY A C 1
ATOM 619 O O . GLY A 1 78 ? -4.921 8.318 13.014 1.00 65.56 78 GLY A O 1
ATOM 620 N N . ARG A 1 79 ? -6.668 9.670 12.572 1.00 67.06 79 ARG A N 1
ATOM 621 C CA . ARG A 1 79 ? -7.670 8.610 12.367 1.00 67.06 79 ARG A CA 1
ATOM 622 C C . ARG A 1 79 ? -7.754 8.137 10.915 1.00 67.06 79 ARG A C 1
ATOM 624 O O . ARG A 1 79 ? -8.406 7.129 10.677 1.00 67.06 79 ARG A O 1
ATOM 631 N N . GLU A 1 80 ? -7.104 8.858 10.005 1.00 66.19 80 GLU A N 1
ATOM 632 C CA . GLU A 1 80 ? -7.071 8.628 8.563 1.00 66.19 80 GLU A CA 1
ATOM 633 C C . GLU A 1 80 ? -5.820 9.266 7.942 1.00 66.19 80 GLU A C 1
ATOM 635 O O . GLU A 1 80 ? -5.213 10.158 8.537 1.00 66.19 80 GLU A O 1
ATOM 640 N N . GLY A 1 81 ? -5.452 8.826 6.740 1.00 65.88 81 GLY A N 1
ATOM 641 C CA . GLY A 1 81 ? -4.412 9.447 5.922 1.00 65.88 81 GLY A CA 1
ATOM 642 C C . GLY A 1 81 ? -4.227 8.719 4.592 1.00 65.88 81 GLY A C 1
ATOM 643 O O . GLY A 1 81 ? -4.866 7.694 4.351 1.00 65.88 81 GLY A O 1
ATOM 644 N N . ARG A 1 82 ? -3.415 9.294 3.694 1.00 69.56 82 ARG A N 1
ATOM 645 C CA . ARG A 1 82 ? -3.169 8.762 2.348 1.00 69.56 82 ARG A CA 1
ATOM 646 C C . ARG A 1 82 ? -1.737 9.022 1.895 1.00 69.56 82 ARG A C 1
ATOM 648 O O . ARG A 1 82 ? -1.270 10.153 1.942 1.00 69.56 82 ARG A O 1
ATOM 655 N N . MET A 1 83 ? -1.096 7.991 1.362 1.00 70.69 83 MET A N 1
ATOM 656 C CA . MET A 1 83 ? 0.128 8.107 0.568 1.00 70.69 83 MET A CA 1
ATOM 657 C C . MET A 1 83 ? -0.199 8.048 -0.930 1.00 70.69 83 MET A C 1
ATOM 659 O O . MET A 1 83 ? -1.292 7.589 -1.268 1.00 70.69 83 MET A O 1
ATOM 663 N N . THR A 1 84 ? 0.660 8.571 -1.822 1.00 69.12 84 THR A N 1
ATOM 664 C CA . THR A 1 84 ? 0.266 8.744 -3.242 1.00 69.12 84 THR A CA 1
ATOM 665 C C . THR A 1 84 ? 1.314 8.546 -4.330 1.00 69.12 84 THR A C 1
ATOM 667 O O . THR A 1 84 ? 0.900 8.465 -5.488 1.00 69.12 84 THR A O 1
ATOM 670 N N . THR A 1 85 ? 2.617 8.475 -4.052 1.00 74.50 85 THR A N 1
ATOM 671 C CA . THR A 1 85 ? 3.610 8.349 -5.135 1.00 74.50 85 THR A CA 1
ATOM 672 C C . THR A 1 85 ? 4.655 7.302 -4.797 1.00 74.50 85 THR A C 1
ATOM 674 O O . THR A 1 85 ? 5.295 7.388 -3.760 1.00 74.50 85 THR A O 1
ATOM 677 N N . ILE A 1 86 ? 4.817 6.337 -5.699 1.00 82.06 86 ILE A N 1
ATOM 678 C CA . ILE A 1 86 ? 5.910 5.365 -5.700 1.00 82.06 86 ILE A CA 1
ATOM 679 C C . ILE A 1 86 ? 6.383 5.165 -7.142 1.00 82.06 86 ILE A C 1
ATOM 681 O O . ILE A 1 86 ? 5.658 5.454 -8.102 1.00 82.06 86 ILE A O 1
ATOM 685 N N . TYR A 1 87 ? 7.584 4.647 -7.316 1.00 82.12 87 TYR A N 1
ATOM 686 C CA . TYR A 1 87 ? 8.172 4.387 -8.616 1.00 82.12 87 TYR A CA 1
ATOM 687 C C . TYR A 1 87 ? 8.592 2.934 -8.708 1.00 82.12 87 TYR A C 1
ATOM 689 O O . TYR A 1 87 ? 9.109 2.358 -7.758 1.00 82.12 87 TYR A O 1
ATOM 697 N N . ARG A 1 88 ? 8.378 2.341 -9.881 1.00 80.19 88 ARG A N 1
ATOM 698 C CA . ARG A 1 88 ? 8.993 1.066 -10.214 1.00 80.19 88 ARG A CA 1
ATOM 699 C C . ARG A 1 88 ? 10.297 1.312 -10.960 1.00 80.19 88 ARG A C 1
ATOM 701 O O . ARG A 1 88 ? 10.279 1.996 -11.987 1.00 80.19 88 ARG A O 1
ATOM 708 N N . HIS A 1 89 ? 11.384 0.728 -10.468 1.00 74.88 89 HIS A N 1
ATOM 709 C CA . HIS A 1 89 ? 12.714 0.818 -11.065 1.00 74.88 89 HIS A CA 1
ATOM 710 C C . HIS A 1 89 ? 13.076 -0.526 -11.709 1.00 74.88 89 HIS A C 1
ATOM 712 O O . HIS A 1 89 ? 13.247 -1.522 -11.009 1.00 74.88 89 HIS A O 1
ATOM 718 N N . ARG A 1 90 ? 13.182 -0.586 -13.044 1.00 69.00 90 ARG A N 1
ATOM 719 C CA . ARG A 1 90 ? 13.668 -1.790 -13.740 1.00 69.00 90 ARG A CA 1
ATOM 720 C C . ARG A 1 90 ? 14.400 -1.444 -15.032 1.00 69.00 90 ARG A C 1
ATOM 722 O O . ARG A 1 90 ? 13.844 -0.740 -15.863 1.00 69.00 90 ARG A O 1
ATOM 729 N N . ASP A 1 91 ? 15.600 -1.999 -15.216 1.00 63.16 91 ASP A N 1
ATOM 730 C CA . ASP A 1 91 ? 16.346 -2.015 -16.488 1.00 63.16 91 ASP A CA 1
ATOM 731 C C . ASP A 1 91 ? 16.382 -0.644 -17.204 1.00 63.16 91 ASP A C 1
ATOM 733 O O . ASP A 1 91 ? 16.137 -0.543 -18.401 1.00 63.16 91 ASP A O 1
ATOM 737 N N . SER A 1 92 ? 16.654 0.425 -16.440 1.00 65.88 92 SER A N 1
ATOM 738 C CA . SER A 1 92 ? 16.704 1.835 -16.886 1.00 65.88 92 SER A CA 1
ATOM 739 C C . SER A 1 92 ? 15.358 2.514 -17.188 1.00 65.88 92 SER A C 1
ATOM 741 O O . SER A 1 92 ? 15.337 3.718 -17.444 1.00 65.88 92 SER A O 1
ATOM 743 N N . GLU A 1 93 ? 14.234 1.803 -17.091 1.00 67.00 93 GLU A N 1
ATOM 744 C CA . GLU A 1 93 ? 12.895 2.383 -17.161 1.00 67.00 93 GLU A CA 1
ATOM 745 C C . GLU A 1 93 ? 12.364 2.723 -15.763 1.00 67.00 93 GLU A C 1
ATOM 747 O O . GLU A 1 93 ? 12.447 1.938 -14.812 1.00 67.00 93 GLU A O 1
ATOM 752 N N . ARG A 1 94 ? 11.785 3.923 -15.655 1.00 76.25 94 ARG A N 1
ATOM 753 C CA . ARG A 1 94 ? 11.132 4.414 -14.446 1.00 76.25 94 ARG A CA 1
ATOM 754 C C . ARG A 1 94 ? 9.662 4.639 -14.727 1.00 76.25 94 ARG A C 1
ATOM 756 O O . ARG A 1 94 ? 9.306 5.419 -15.610 1.00 76.25 94 ARG A O 1
ATOM 763 N N . GLN A 1 95 ? 8.811 3.998 -13.937 1.00 83.00 95 GLN A N 1
ATOM 764 C CA . GLN A 1 95 ? 7.374 4.173 -14.065 1.00 83.00 95 GLN A CA 1
ATOM 765 C C . GLN A 1 95 ? 6.751 4.619 -12.755 1.00 83.00 95 GLN A C 1
ATOM 767 O O . GLN A 1 95 ? 6.932 3.987 -11.718 1.00 83.00 95 GLN A O 1
ATOM 772 N N . ARG A 1 96 ? 6.009 5.725 -12.822 1.00 83.69 96 ARG A N 1
ATOM 773 C CA . ARG A 1 96 ? 5.268 6.270 -11.690 1.00 83.69 96 ARG A CA 1
ATOM 774 C C . ARG A 1 96 ? 3.998 5.463 -11.453 1.00 83.69 96 ARG A C 1
ATOM 776 O O . ARG A 1 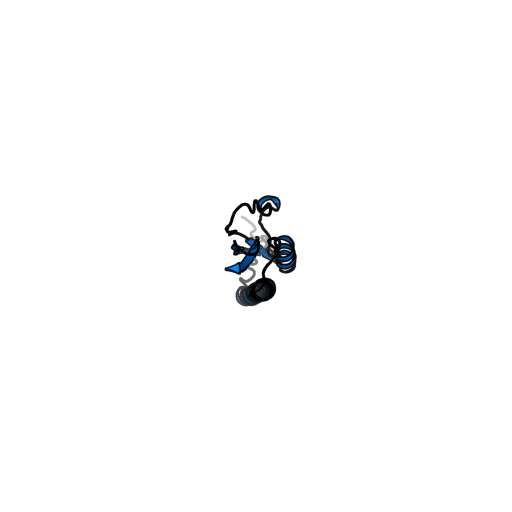96 ? 3.237 5.219 -12.388 1.00 83.69 96 ARG A O 1
ATOM 783 N N . PHE A 1 97 ? 3.761 5.141 -10.193 1.00 84.81 97 PHE A N 1
ATOM 784 C CA . PHE A 1 97 ? 2.534 4.556 -9.683 1.00 84.81 97 PHE A CA 1
ATOM 785 C C . PHE A 1 97 ? 2.010 5.407 -8.532 1.00 84.81 97 PHE A C 1
ATOM 787 O O . PHE A 1 97 ? 2.761 6.133 -7.873 1.00 84.81 97 PHE A O 1
ATOM 794 N N . SER A 1 98 ? 0.712 5.293 -8.273 1.00 83.62 98 SER A N 1
ATOM 795 C CA . SER A 1 98 ? 0.150 5.802 -7.030 1.00 83.62 98 SER A CA 1
ATOM 796 C C . SER A 1 98 ? -0.070 4.656 -6.067 1.00 83.62 98 SER A C 1
ATOM 798 O O . SER A 1 98 ? -1.004 3.879 -6.241 1.00 83.62 98 SER A O 1
ATOM 800 N N . TRP A 1 99 ? 0.779 4.560 -5.045 1.00 86.06 99 TRP A N 1
ATOM 801 C CA . TRP A 1 99 ? 0.456 3.751 -3.877 1.00 86.06 99 TRP A CA 1
ATOM 802 C C . TRP A 1 99 ? -0.611 4.477 -3.087 1.00 86.06 99 TRP A C 1
ATOM 804 O O . TRP A 1 99 ? -0.418 5.636 -2.758 1.00 86.06 99 TRP A O 1
ATOM 814 N N . VAL A 1 100 ? -1.732 3.820 -2.828 1.00 86.75 100 VAL A N 1
ATOM 815 C CA . VAL A 1 100 ? -2.782 4.275 -1.929 1.00 86.75 100 VAL A CA 1
ATOM 816 C C . VAL A 1 100 ? -2.670 3.443 -0.664 1.00 86.75 100 VAL A C 1
ATOM 818 O O . VAL A 1 100 ? -2.800 2.224 -0.710 1.00 86.75 100 VAL A O 1
ATOM 821 N N . LEU A 1 101 ? -2.439 4.112 0.458 1.00 87.25 101 LEU A N 1
ATOM 822 C CA . LEU A 1 101 ? -2.497 3.533 1.794 1.00 87.25 101 LEU A CA 1
ATOM 823 C C . LEU A 1 101 ? -3.479 4.360 2.607 1.00 87.25 101 LEU A C 1
ATOM 825 O O . LEU A 1 101 ? -3.190 5.515 2.891 1.00 87.25 101 LEU A O 1
ATOM 829 N N . THR A 1 102 ? -4.620 3.784 2.962 1.00 87.25 102 THR A N 1
ATOM 830 C CA . THR A 1 102 ? -5.612 4.423 3.830 1.00 87.25 102 THR A CA 1
ATOM 831 C C . THR A 1 102 ? -5.813 3.583 5.072 1.00 87.25 102 THR A C 1
ATOM 833 O O . THR A 1 102 ? -5.827 2.357 4.989 1.00 87.25 102 THR A O 1
ATOM 836 N N . TRP A 1 103 ? -5.994 4.228 6.217 1.00 90.31 103 TRP A N 1
ATOM 837 C CA . TRP A 1 103 ? -6.286 3.541 7.468 1.00 90.31 103 TRP A CA 1
ATOM 838 C C . TRP A 1 103 ? -7.443 4.206 8.200 1.00 90.31 103 TRP A C 1
ATOM 840 O O . TRP A 1 103 ? -7.674 5.401 8.046 1.00 90.31 103 TRP A O 1
ATOM 850 N N . HIS A 1 104 ? -8.142 3.428 9.016 1.00 88.25 104 HIS A N 1
ATOM 851 C CA . HIS A 1 104 ? -9.173 3.900 9.923 1.00 88.25 104 HIS A CA 1
ATOM 852 C C . HIS A 1 104 ? -8.968 3.278 11.304 1.00 88.25 104 HIS A C 1
ATOM 854 O O . HIS A 1 104 ? -8.896 2.057 11.433 1.00 88.25 104 HIS A O 1
ATOM 860 N N . LYS A 1 105 ? -8.870 4.103 12.352 1.00 90.31 105 LYS A N 1
ATOM 861 C CA . LYS A 1 105 ? -8.783 3.607 13.733 1.00 90.31 105 LYS A CA 1
ATOM 862 C C . LYS A 1 105 ? -10.183 3.379 14.300 1.00 90.31 105 LYS A C 1
ATOM 864 O O . LYS A 1 105 ? -10.914 4.341 14.512 1.00 90.31 105 LYS A O 1
ATOM 869 N N . MET A 1 106 ? -10.520 2.129 14.603 1.00 89.62 106 MET A N 1
ATOM 870 C CA . MET A 1 106 ? -11.804 1.758 15.194 1.00 89.62 106 MET A CA 1
ATOM 871 C C . MET A 1 106 ? -11.933 2.294 16.623 1.00 89.62 106 MET A C 1
ATOM 873 O O . MET A 1 106 ? -11.119 1.962 17.486 1.00 89.62 106 MET A O 1
ATOM 877 N N . ASP A 1 107 ? -13.002 3.041 16.903 1.00 88.06 107 ASP A N 1
ATOM 878 C CA . ASP A 1 107 ? -13.223 3.656 18.221 1.00 88.06 107 ASP A CA 1
ATOM 879 C C . ASP A 1 107 ? -13.389 2.621 19.354 1.00 88.06 107 ASP A C 1
ATOM 881 O O . ASP A 1 107 ? -12.947 2.858 20.474 1.00 88.06 107 ASP A O 1
ATOM 885 N N . VAL A 1 108 ? -13.988 1.455 19.073 1.00 91.00 108 VAL A N 1
ATOM 886 C CA . VAL A 1 108 ? -14.297 0.433 20.097 1.00 91.00 108 VAL A CA 1
ATOM 887 C C . VAL A 1 108 ? -13.075 -0.402 20.486 1.00 91.00 108 VAL A C 1
ATOM 889 O O . VAL A 1 108 ? -12.871 -0.694 21.660 1.00 91.00 108 VAL A O 1
ATOM 892 N N . SER A 1 109 ? -12.271 -0.822 19.507 1.00 92.44 109 SER A N 1
ATOM 893 C CA . SER A 1 109 ? -11.138 -1.733 19.738 1.00 92.44 109 SER A CA 1
ATOM 894 C C . SER A 1 109 ? -9.781 -1.030 19.758 1.00 92.44 109 SER A C 1
ATOM 896 O O . SER A 1 109 ? -8.785 -1.638 20.140 1.00 92.44 109 SER A O 1
ATOM 898 N N . GLY A 1 110 ? -9.715 0.217 19.282 1.00 90.31 110 GLY A N 1
ATOM 899 C CA . GLY A 1 110 ? -8.468 0.944 19.057 1.00 90.31 110 GLY A CA 1
ATOM 900 C C . GLY A 1 110 ? -7.604 0.395 17.917 1.00 90.31 110 GLY A C 1
ATOM 901 O O . GLY A 1 110 ? -6.537 0.957 17.672 1.00 90.31 110 GLY A O 1
ATOM 902 N N . ARG A 1 111 ? -8.039 -0.670 17.228 1.00 92.62 111 ARG A N 1
ATOM 903 C CA . ARG A 1 111 ? -7.313 -1.292 16.113 1.00 92.62 111 ARG A CA 1
ATOM 904 C C . ARG A 1 111 ? -7.528 -0.530 14.810 1.00 92.62 111 ARG A C 1
ATOM 906 O O . ARG A 1 111 ? -8.545 0.136 14.631 1.00 92.62 111 ARG A O 1
ATOM 913 N N . TYR A 1 112 ? -6.580 -0.665 13.897 1.00 91.25 112 TYR A N 1
ATOM 914 C CA . TYR A 1 112 ? -6.614 -0.075 12.570 1.00 91.25 112 TYR A CA 1
ATOM 915 C C . TYR A 1 112 ? -7.183 -1.064 11.556 1.00 91.25 112 TYR A C 1
ATOM 917 O O . TYR A 1 112 ? -6.700 -2.189 11.439 1.00 91.25 112 TYR A O 1
ATOM 925 N N . GLU A 1 113 ? -8.179 -0.623 10.804 1.00 91.88 113 GLU A N 1
ATOM 926 C CA . GLU A 1 113 ? -8.505 -1.176 9.495 1.00 91.88 113 GLU A CA 1
ATOM 927 C C . GLU A 1 113 ? -7.616 -0.478 8.465 1.00 91.88 113 GLU A C 1
ATOM 929 O O . GLU A 1 113 ? -7.463 0.743 8.501 1.00 91.88 113 GLU A O 1
ATOM 934 N N . VAL A 1 114 ? -6.983 -1.241 7.580 1.00 91.56 114 VAL A N 1
ATOM 935 C CA . VAL A 1 114 ? -6.038 -0.716 6.589 1.00 91.56 114 VAL A CA 1
ATOM 936 C C . VAL A 1 114 ? -6.493 -1.170 5.214 1.00 91.56 114 VAL A C 1
ATOM 938 O O . VAL A 1 114 ? -6.924 -2.303 5.047 1.00 91.56 114 VAL A O 1
ATOM 941 N N . VAL A 1 115 ? -6.379 -0.297 4.221 1.00 90.81 115 VAL A N 1
ATOM 942 C CA . VAL A 1 115 ? -6.586 -0.621 2.809 1.00 90.81 115 VAL A CA 1
ATOM 943 C C . VAL A 1 115 ? -5.373 -0.129 2.043 1.00 90.81 115 VAL A C 1
ATOM 945 O O . VAL A 1 115 ? -4.949 1.018 2.207 1.00 90.81 115 VAL A O 1
ATOM 948 N N . SER A 1 116 ? -4.803 -1.000 1.213 1.00 90.25 116 SER A N 1
ATOM 949 C CA . SER A 1 116 ? -3.596 -0.681 0.463 1.00 90.25 116 SER A CA 1
ATOM 950 C C . SER A 1 116 ? -3.616 -1.247 -0.954 1.00 90.25 116 SER A C 1
ATOM 952 O O . SER A 1 116 ? -3.989 -2.402 -1.140 1.00 90.25 116 SER A O 1
ATOM 954 N N . TYR A 1 117 ? -3.237 -0.441 -1.951 1.00 90.94 117 TYR A N 1
ATOM 955 C CA . TYR A 1 117 ? -3.106 -0.874 -3.349 1.00 90.94 117 TYR A CA 1
ATOM 956 C C . TYR A 1 117 ? -2.259 0.092 -4.195 1.00 90.94 117 TYR A C 1
ATOM 958 O O . TYR A 1 117 ? -2.101 1.265 -3.864 1.00 90.94 117 TYR A O 1
ATOM 966 N N . LEU A 1 118 ? -1.753 -0.389 -5.330 1.00 89.12 118 LEU A N 1
ATOM 967 C CA . LEU A 1 118 ? -1.134 0.385 -6.406 1.00 89.12 118 LEU A CA 1
ATOM 968 C C . LEU A 1 118 ? -2.148 0.662 -7.529 1.00 89.12 118 LEU A C 1
ATOM 970 O O . LEU A 1 118 ? -2.717 -0.274 -8.107 1.00 89.12 118 LEU A O 1
ATOM 974 N N . SER A 1 119 ? -2.347 1.943 -7.863 1.00 82.19 119 SER A N 1
ATOM 975 C CA . SER A 1 119 ? -3.157 2.407 -9.005 1.00 82.19 119 SER A CA 1
ATOM 976 C C . SER A 1 119 ? -2.418 2.257 -10.326 1.00 82.19 119 SER A C 1
ATOM 978 O O . SER A 1 119 ? -1.252 2.688 -10.416 1.00 82.19 119 SER A O 1
#

Foldseek 3Di:
DDDDDDDPPPPPPPDPPDPPPVVVVVVVVLQVVLQVVLCVVQPVDWALDDPLVVSQVVCVVSQKAAPDVVLSDDPPDDQWDWFFWIWHDDDNDIDIWTWTWIWGQDPPPRIIRIHIHID

pLDDT: mean 75.0, std 17.25, range [35.62, 93.88]

Sequence (119 aa):
MPSFHDRPDDLGLGERGHPMAATRKTLKRDKDAVNDFLAKLTHNTFFEAIPVSAILDFMHEHGFSAEDPQEEEFILCGREGRMTTIYRHRDSERQRFSWVLTWHKMDVSGRYEVVSYLS

Radius of gyration: 22.96 Å; chains: 1; bounding box: 56×30×77 Å

Secondary structure (DSSP, 8-state):
-------------------HHHHHHHHHHHHHHHHHHHHHHHTT-EESS--HHHHHHHHHHTTEE-SSGGGG-----SS---B--EEEEETTEEEEE-EEEEEEE-TTT-PEEEEEEE-